Protein AF-A0A662GCV3-F1 (afdb_monomer_lite)

Secondary structure (DSSP, 8-state):
-EEES-GGGGGGHHHHHHHHHHHHHHHHHHHHHHHHHS----STTHHHHHHHHHHHHHHHHHHHHHHT-EEE---------TTHHHHHTTS--EEEEEEE-BGGGGGGGHHHHHHHHHHHHHTTS-TT-EEEEEEEESEEEEEEEE-GGG--------BS---HHHHHHH-

Sequence (171 aa):
MIKFERPEYILFLIPALVAYSVLLAYTRRNYFKLCRILIPVKKRGSWVRNLVVFSKLLLLLLLAASLCQPYMEKIEKRPIEIGDLEAMKKVPALIMLLIDVSKSMEYGNRIREAEAFMLNLFSQFGDEDQIAVVFFAGEAEIVYEGPPSNFTVDLKAGKRYSAIGDALSLA

pLDDT: mean 83.64, std 10.46, range [53.97, 93.75]

Foldseek 3Di:
DKDFPAPVLVVVLVVVVVVLVVVVVVVVVVVVVVPVVDPDDPPPCPVVVVVVSVVVNVVSVVVSVVVRPIDDDDDDDDDDDPVVLVVVLVPAEEAEAEDEQEPVCVPPVNQVVVVVVLLVVLVSHHQRYWYFYWYFAPAIDGPDIGRSVPDDDDRHHHHHHGDVVNVVVVD

Radius of gyration: 30.23 Å; chains: 1; bounding box: 66×40×80 Å

Structure (mmCIF, N/CA/C/O backbone):
data_AF-A0A662GCV3-F1
#
_entry.id   AF-A0A662GCV3-F1
#
loop_
_atom_site.group_PDB
_atom_site.id
_atom_site.type_symbol
_atom_site.label_atom_id
_atom_site.label_alt_id
_atom_site.label_comp_id
_atom_site.label_asym_id
_atom_site.label_entity_id
_atom_site.label_seq_id
_atom_site.pdbx_PDB_ins_code
_atom_site.Cartn_x
_atom_site.Cartn_y
_atom_site.Cartn_z
_atom_site.occupancy
_atom_site.B_iso_or_equiv
_atom_site.auth_seq_id
_atom_site.auth_comp_id
_atom_site.auth_asym_id
_atom_site.auth_atom_id
_atom_site.pdbx_PDB_model_num
ATOM 1 N N . MET A 1 1 ? 12.994 6.979 0.888 1.00 78.19 1 MET A N 1
ATOM 2 C CA . MET A 1 1 ? 13.574 5.788 0.220 1.00 78.19 1 MET A CA 1
ATOM 3 C C . MET A 1 1 ? 12.853 5.630 -1.112 1.00 78.19 1 MET A C 1
ATOM 5 O O . MET A 1 1 ? 11.654 5.878 -1.124 1.00 78.19 1 MET A O 1
ATOM 9 N N . ILE A 1 2 ? 13.540 5.324 -2.220 1.00 83.19 2 ILE A N 1
ATOM 10 C CA . ILE A 1 2 ? 12.847 5.069 -3.497 1.00 83.19 2 ILE A CA 1
ATOM 11 C C . ILE A 1 2 ? 12.218 3.681 -3.399 1.00 83.19 2 ILE A C 1
ATOM 13 O O . ILE A 1 2 ? 12.925 2.711 -3.122 1.00 83.19 2 ILE A O 1
ATOM 17 N N . LYS A 1 3 ? 10.903 3.610 -3.579 1.00 87.38 3 LYS A N 1
ATOM 18 C CA . LYS A 1 3 ? 10.139 2.364 -3.664 1.00 87.38 3 LYS A CA 1
ATOM 19 C C . LYS A 1 3 ? 9.618 2.201 -5.094 1.00 87.38 3 LYS A C 1
ATOM 21 O O . LYS A 1 3 ? 9.561 3.167 -5.853 1.00 87.38 3 LYS A O 1
ATOM 26 N N . PHE A 1 4 ? 9.277 0.972 -5.456 1.00 89.56 4 PHE A N 1
ATOM 27 C CA . PHE A 1 4 ? 8.703 0.628 -6.754 1.00 89.56 4 PHE A CA 1
ATOM 28 C C . PHE A 1 4 ? 7.311 0.062 -6.520 1.00 89.56 4 PHE A C 1
ATOM 30 O O . PHE A 1 4 ? 7.150 -0.804 -5.662 1.00 89.56 4 PHE A O 1
ATOM 37 N N . GLU A 1 5 ? 6.320 0.563 -7.249 1.00 88.69 5 GLU A N 1
ATOM 38 C CA . GLU A 1 5 ? 4.934 0.091 -7.138 1.00 88.69 5 GLU A CA 1
ATOM 39 C C . GLU A 1 5 ? 4.785 -1.314 -7.735 1.00 88.69 5 GLU A C 1
ATOM 41 O O . GLU A 1 5 ? 4.035 -2.133 -7.216 1.00 88.69 5 GLU A O 1
ATOM 46 N N . ARG A 1 6 ? 5.554 -1.604 -8.795 1.00 88.62 6 ARG A N 1
ATOM 47 C CA . ARG A 1 6 ? 5.496 -2.861 -9.558 1.00 88.62 6 ARG A CA 1
ATOM 48 C C . ARG A 1 6 ? 6.894 -3.433 -9.811 1.00 88.62 6 ARG A C 1
ATOM 50 O O . ARG A 1 6 ? 7.401 -3.363 -10.937 1.00 88.62 6 ARG A O 1
ATOM 57 N N . PRO A 1 7 ? 7.588 -3.934 -8.772 1.00 89.75 7 PRO A N 1
ATOM 58 C CA . PRO A 1 7 ? 8.957 -4.438 -8.900 1.00 89.75 7 PRO A CA 1
ATOM 59 C C . PRO A 1 7 ? 9.080 -5.638 -9.854 1.00 89.75 7 PRO A C 1
ATOM 61 O O . PRO A 1 7 ? 10.142 -5.850 -10.438 1.00 89.75 7 PRO A O 1
ATOM 64 N N . GLU A 1 8 ? 8.011 -6.405 -10.060 1.00 88.50 8 GLU A N 1
ATOM 65 C CA . GLU A 1 8 ? 7.963 -7.580 -10.933 1.00 88.50 8 GLU A CA 1
ATOM 66 C C . GLU A 1 8 ? 8.278 -7.264 -12.401 1.00 88.50 8 GLU A C 1
ATOM 68 O O . GLU A 1 8 ? 8.809 -8.113 -13.120 1.00 88.50 8 GLU A O 1
ATOM 73 N N . TYR A 1 9 ? 8.044 -6.030 -12.854 1.00 89.25 9 TYR A N 1
ATOM 74 C CA . TYR A 1 9 ? 8.339 -5.631 -14.231 1.00 89.25 9 TYR A CA 1
ATOM 75 C C . TYR A 1 9 ? 9.835 -5.558 -14.539 1.00 89.25 9 TYR A C 1
ATOM 77 O O . TYR A 1 9 ? 10.223 -5.579 -15.710 1.00 89.25 9 TYR A O 1
ATOM 85 N N . ILE A 1 10 ? 10.696 -5.604 -13.519 1.00 89.81 10 ILE A N 1
ATOM 86 C CA . ILE A 1 10 ? 12.138 -5.762 -13.713 1.00 89.81 10 ILE A CA 1
ATOM 87 C C . ILE A 1 10 ? 12.486 -7.095 -14.392 1.00 89.81 10 ILE A C 1
ATOM 89 O O . ILE A 1 10 ? 13.519 -7.202 -15.050 1.00 89.81 10 ILE A O 1
ATOM 93 N N . LEU A 1 11 ? 11.613 -8.107 -14.306 1.00 90.81 11 LEU A N 1
ATOM 94 C CA . LEU A 1 11 ? 11.814 -9.399 -14.963 1.00 90.81 11 LEU A CA 1
ATOM 95 C C . LEU A 1 11 ? 11.819 -9.278 -16.492 1.00 90.81 11 LEU A C 1
ATOM 97 O O . LEU A 1 11 ? 12.528 -10.036 -17.155 1.00 90.81 11 LEU A O 1
ATOM 101 N N . PHE A 1 12 ? 11.125 -8.284 -17.064 1.00 88.44 12 PHE A N 1
ATOM 102 C CA . PHE A 1 12 ? 11.161 -8.005 -18.505 1.00 88.44 12 PHE A CA 1
ATOM 103 C C . PHE A 1 12 ? 12.526 -7.502 -18.989 1.00 88.44 12 PHE A C 1
ATOM 105 O O . PHE A 1 12 ? 12.822 -7.568 -20.186 1.00 88.44 12 PHE A O 1
ATOM 112 N N . LEU A 1 13 ? 13.399 -7.070 -18.074 1.00 90.00 13 LEU A N 1
ATOM 113 C CA . LEU A 1 13 ? 14.772 -6.705 -18.403 1.00 90.00 13 LEU A CA 1
ATOM 114 C C . LEU A 1 13 ? 15.552 -7.902 -18.962 1.00 90.00 13 LEU A C 1
ATOM 116 O O . LEU A 1 13 ? 16.370 -7.735 -19.863 1.00 90.00 13 LEU A O 1
ATOM 120 N N . ILE A 1 14 ? 15.281 -9.112 -18.464 1.00 89.38 14 ILE A N 1
ATOM 121 C CA . ILE A 1 14 ? 15.985 -10.336 -18.862 1.00 89.38 14 ILE A CA 1
ATOM 122 C C . ILE A 1 14 ? 15.785 -10.630 -20.361 1.00 89.38 14 ILE A C 1
ATOM 124 O O . ILE A 1 14 ? 16.782 -10.638 -21.091 1.00 89.38 14 ILE A O 1
ATOM 128 N N . PRO A 1 15 ? 14.551 -10.817 -20.880 1.00 92.94 15 PRO A N 1
ATOM 129 C CA . PRO A 1 15 ? 14.350 -11.060 -22.307 1.00 92.94 15 PRO A CA 1
ATOM 130 C C . PRO A 1 15 ? 14.794 -9.872 -23.172 1.00 92.94 15 PRO A C 1
ATOM 132 O O . PRO A 1 15 ? 15.341 -10.085 -24.256 1.00 92.94 15 PRO A O 1
ATOM 135 N N . ALA A 1 16 ? 14.645 -8.631 -22.693 1.00 89.88 16 ALA A N 1
ATOM 136 C CA . ALA A 1 16 ? 15.099 -7.443 -23.416 1.00 89.88 16 ALA A CA 1
ATOM 137 C C . ALA A 1 16 ? 16.630 -7.409 -23.585 1.00 89.88 16 ALA A C 1
ATOM 139 O O . ALA A 1 16 ? 17.128 -7.149 -24.684 1.00 89.88 16 ALA A O 1
ATOM 140 N N . LEU A 1 17 ? 17.389 -7.723 -22.530 1.00 91.88 17 LEU A N 1
ATOM 141 C CA . LEU A 1 17 ? 18.851 -7.800 -22.578 1.00 91.88 17 LEU A CA 1
ATOM 142 C C . LEU A 1 17 ? 19.332 -8.962 -23.449 1.00 91.88 17 LEU A C 1
ATOM 144 O O . LEU A 1 17 ? 20.285 -8.793 -24.215 1.00 91.88 17 LEU A O 1
ATOM 148 N N . VAL A 1 18 ? 18.656 -10.114 -23.392 1.00 93.62 18 VAL A N 1
ATOM 149 C CA . VAL A 1 18 ? 18.950 -11.254 -24.272 1.00 93.62 18 VAL A CA 1
ATOM 150 C C . VAL A 1 18 ? 18.762 -10.850 -25.734 1.00 93.62 18 VAL A C 1
ATOM 152 O O . VAL A 1 18 ? 19.709 -10.956 -26.516 1.00 93.62 18 VAL A O 1
ATOM 155 N N . ALA A 1 19 ? 17.605 -10.297 -26.105 1.00 91.75 19 ALA A N 1
ATOM 156 C CA . ALA A 1 19 ? 17.343 -9.834 -27.468 1.00 91.75 19 ALA A CA 1
ATOM 157 C C . ALA A 1 19 ? 18.362 -8.775 -27.925 1.00 91.75 19 ALA A C 1
ATOM 159 O O . ALA A 1 19 ? 18.920 -8.867 -29.023 1.00 91.75 19 ALA A O 1
ATOM 160 N N . TYR A 1 20 ? 18.674 -7.808 -27.058 1.00 91.56 20 TYR A N 1
ATOM 161 C CA . TYR A 1 20 ? 19.665 -6.773 -27.338 1.00 91.56 20 TYR A CA 1
ATOM 162 C C . TYR A 1 20 ? 21.062 -7.357 -27.593 1.00 91.56 20 TYR A C 1
ATOM 164 O O . TYR A 1 20 ? 21.728 -6.980 -28.559 1.00 91.56 20 TYR A O 1
ATOM 172 N N . SER A 1 21 ? 21.498 -8.315 -26.770 1.00 91.50 21 SER A N 1
ATOM 173 C CA . SER A 1 21 ? 22.802 -8.973 -26.907 1.00 91.50 21 SER A CA 1
ATOM 174 C C . SER A 1 21 ? 22.923 -9.761 -28.218 1.00 91.50 21 SER A C 1
ATOM 176 O O . SER A 1 21 ? 23.949 -9.677 -28.900 1.00 91.50 21 SER A O 1
ATOM 178 N N . VAL A 1 22 ? 21.850 -10.447 -28.627 1.00 93.00 22 VAL A N 1
ATOM 179 C CA . VAL A 1 22 ? 21.772 -11.182 -29.894 1.00 93.00 22 VAL A CA 1
ATOM 180 C C . VAL A 1 22 ? 21.878 -10.217 -31.076 1.00 93.00 22 VAL A C 1
ATOM 182 O O . VAL A 1 22 ? 22.722 -10.407 -31.956 1.00 93.00 22 VAL A O 1
ATOM 185 N N . LEU A 1 23 ? 21.096 -9.133 -31.076 1.00 90.69 23 LEU A N 1
ATOM 186 C CA . LEU A 1 23 ? 21.156 -8.096 -32.113 1.00 90.69 23 LEU A CA 1
ATOM 187 C C . LEU A 1 23 ? 22.537 -7.436 -32.186 1.00 90.69 23 LEU A C 1
ATOM 189 O O . LEU A 1 23 ? 23.058 -7.193 -33.280 1.00 90.69 23 LEU A O 1
ATOM 19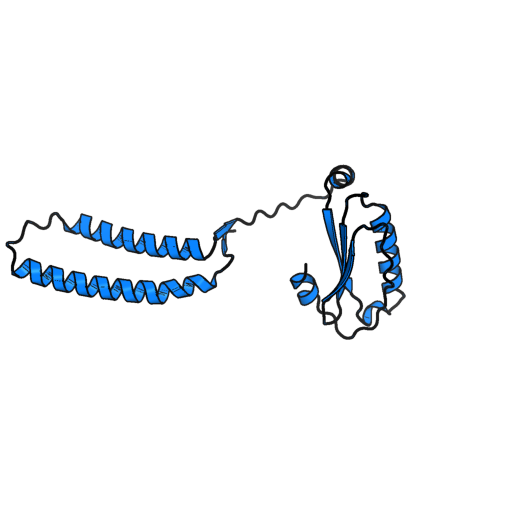3 N N . LEU A 1 24 ? 23.170 -7.185 -31.038 1.00 90.31 24 LEU A N 1
ATOM 194 C CA . LEU A 1 24 ? 24.525 -6.648 -30.970 1.00 90.31 24 LEU A CA 1
ATOM 195 C C . LEU A 1 24 ? 25.542 -7.621 -31.585 1.00 90.31 24 LEU A C 1
ATOM 197 O O . LEU A 1 24 ? 26.418 -7.194 -32.342 1.00 90.31 24 LEU A O 1
ATOM 201 N N . ALA A 1 25 ? 25.422 -8.922 -31.307 1.00 89.50 25 ALA A N 1
ATOM 202 C CA . ALA A 1 25 ? 26.285 -9.951 -31.881 1.00 89.50 25 ALA A CA 1
ATOM 203 C C . ALA A 1 25 ? 26.137 -10.033 -33.410 1.00 89.50 25 ALA A C 1
ATOM 205 O O . ALA A 1 25 ? 27.146 -10.037 -34.123 1.00 89.50 25 ALA A O 1
ATOM 206 N N . TYR A 1 26 ? 24.905 -10.018 -33.929 1.00 89.06 26 TYR A N 1
ATOM 207 C CA . TYR A 1 26 ? 24.643 -9.970 -35.372 1.00 89.06 26 TYR A CA 1
ATOM 208 C C . TYR A 1 26 ? 25.200 -8.701 -36.016 1.00 89.06 26 TYR A C 1
ATOM 210 O O . TYR A 1 26 ? 25.904 -8.774 -37.024 1.00 89.06 26 TYR A O 1
ATOM 218 N N . THR A 1 27 ? 24.965 -7.543 -35.397 1.00 85.69 27 THR A N 1
ATOM 219 C CA . THR A 1 27 ? 25.462 -6.252 -35.888 1.00 85.69 27 THR A CA 1
ATOM 220 C C . THR A 1 27 ? 26.988 -6.234 -35.937 1.00 85.69 27 THR A C 1
ATOM 222 O O . THR A 1 27 ? 27.566 -5.806 -36.933 1.00 85.69 27 THR A O 1
ATOM 225 N N . ARG A 1 28 ? 27.668 -6.761 -34.906 1.00 83.88 28 ARG A N 1
ATOM 226 C CA . ARG A 1 28 ? 29.134 -6.893 -34.893 1.00 83.88 28 ARG A CA 1
ATOM 227 C C . ARG A 1 28 ? 29.631 -7.805 -36.012 1.00 83.88 28 ARG A C 1
ATOM 229 O O . ARG A 1 28 ? 30.563 -7.430 -36.718 1.00 83.88 28 ARG A O 1
ATOM 236 N N . ARG A 1 29 ? 29.013 -8.975 -36.204 1.00 84.75 29 ARG A N 1
ATOM 237 C CA . ARG A 1 29 ? 29.374 -9.911 -37.286 1.00 84.75 29 ARG A CA 1
ATOM 238 C C . ARG A 1 29 ? 29.223 -9.261 -38.662 1.00 84.75 29 ARG A C 1
ATOM 240 O O . ARG A 1 29 ? 30.141 -9.346 -39.475 1.00 84.75 29 ARG A O 1
ATOM 247 N N . ASN A 1 30 ? 28.106 -8.579 -38.900 1.00 84.06 30 ASN A N 1
ATOM 248 C CA . ASN A 1 30 ? 27.841 -7.887 -40.161 1.00 84.06 30 ASN A CA 1
ATOM 249 C C . ASN A 1 30 ? 28.807 -6.722 -40.383 1.00 84.06 30 ASN A C 1
ATOM 251 O O . ASN A 1 30 ? 29.341 -6.576 -41.477 1.00 84.06 30 ASN A O 1
ATOM 255 N N . TYR A 1 31 ? 29.112 -5.959 -39.333 1.00 81.50 31 TYR A N 1
ATOM 256 C CA . TYR A 1 31 ? 30.118 -4.903 -39.376 1.00 81.50 31 TYR A CA 1
ATOM 257 C C . TYR A 1 31 ? 31.492 -5.445 -39.795 1.00 81.50 31 TYR A C 1
ATOM 259 O O . TYR A 1 31 ? 32.112 -4.903 -40.704 1.00 81.50 31 TYR A O 1
ATOM 267 N N . PHE A 1 32 ? 31.954 -6.553 -39.203 1.00 77.75 32 PHE A N 1
ATOM 268 C CA . PHE A 1 32 ? 33.228 -7.165 -39.595 1.00 77.75 32 PHE A CA 1
ATOM 269 C C . PHE A 1 32 ? 33.229 -7.678 -41.039 1.00 77.75 32 PHE A C 1
ATOM 271 O O . PHE A 1 32 ? 34.238 -7.526 -41.723 1.00 77.75 32 PHE A O 1
ATOM 278 N N . LYS A 1 33 ? 32.118 -8.255 -41.518 1.00 83.06 33 LYS A N 1
ATOM 279 C CA . LYS A 1 33 ? 31.974 -8.661 -42.927 1.00 83.06 33 LYS A CA 1
ATOM 280 C C . LYS A 1 33 ? 32.059 -7.455 -43.866 1.00 83.06 33 LYS A C 1
ATOM 282 O O . LYS A 1 33 ? 32.812 -7.496 -44.831 1.00 83.06 33 LYS A O 1
ATOM 287 N N . LEU A 1 34 ? 31.353 -6.371 -43.547 1.00 80.38 34 LEU A N 1
ATOM 288 C CA . LEU A 1 34 ? 31.362 -5.129 -44.325 1.00 80.38 34 LEU A CA 1
ATOM 289 C C . LEU A 1 34 ? 32.748 -4.477 -44.354 1.00 80.38 34 LEU A C 1
ATOM 291 O O . LEU A 1 34 ? 33.199 -4.064 -45.416 1.00 80.38 34 LEU A O 1
ATOM 295 N N . CYS A 1 35 ? 33.469 -4.461 -43.229 1.00 75.44 35 CYS A N 1
ATOM 296 C CA . CYS A 1 35 ? 34.842 -3.948 -43.167 1.00 75.44 35 CYS A CA 1
ATOM 297 C C . CYS A 1 35 ? 35.856 -4.755 -43.992 1.00 75.44 35 CYS A C 1
ATOM 299 O O . CYS A 1 35 ? 36.938 -4.242 -44.253 1.00 75.44 35 CYS A O 1
ATOM 301 N N . ARG A 1 36 ? 35.554 -6.008 -44.368 1.00 75.44 36 ARG A N 1
ATOM 302 C CA . ARG A 1 36 ? 36.408 -6.793 -45.278 1.00 75.44 36 ARG A CA 1
ATOM 303 C C . ARG A 1 36 ? 36.189 -6.437 -46.749 1.00 75.44 36 ARG A C 1
ATOM 305 O O . ARG A 1 36 ? 37.092 -6.652 -47.544 1.00 75.44 36 ARG A O 1
ATOM 312 N N . ILE A 1 37 ? 35.001 -5.942 -47.100 1.00 81.25 37 ILE A N 1
ATOM 313 C CA . ILE A 1 37 ? 34.599 -5.638 -48.484 1.00 81.25 37 ILE A CA 1
ATOM 314 C C . ILE A 1 37 ? 34.848 -4.161 -48.808 1.00 81.25 37 ILE A C 1
ATOM 316 O O . ILE A 1 37 ? 35.272 -3.819 -49.907 1.00 81.25 37 ILE A O 1
ATOM 320 N N . LEU A 1 38 ? 34.587 -3.275 -47.847 1.00 75.94 38 LEU A N 1
ATOM 321 C CA . LEU A 1 38 ? 34.738 -1.833 -48.004 1.00 75.94 38 LEU A CA 1
ATOM 322 C C . LEU A 1 38 ? 36.150 -1.400 -47.594 1.00 75.94 38 LEU A C 1
ATOM 324 O O . LEU A 1 38 ? 36.634 -1.782 -46.528 1.00 75.94 38 LEU A O 1
ATOM 328 N N . ILE A 1 39 ? 36.794 -0.569 -48.421 1.00 63.81 39 ILE A N 1
ATOM 329 C CA . ILE A 1 39 ? 38.107 0.030 -48.134 1.00 63.81 39 ILE A CA 1
ATOM 330 C C . ILE A 1 39 ? 38.035 0.727 -46.764 1.00 63.81 39 ILE A C 1
ATOM 332 O O . ILE A 1 39 ? 37.134 1.543 -46.541 1.00 63.81 39 ILE A O 1
ATOM 336 N N . PRO A 1 40 ? 38.939 0.413 -45.818 1.00 61.09 40 PRO A N 1
ATOM 337 C CA . PRO A 1 40 ? 38.793 0.844 -44.439 1.00 61.09 40 PRO A CA 1
ATOM 338 C C . PRO A 1 40 ? 38.960 2.361 -44.321 1.00 61.09 40 PRO A C 1
ATOM 340 O O . PRO A 1 40 ? 40.071 2.891 -44.304 1.00 61.09 40 PRO A O 1
ATOM 343 N N . VAL A 1 41 ? 37.845 3.071 -44.153 1.00 59.22 41 VAL A N 1
ATOM 344 C CA . VAL A 1 41 ? 37.858 4.441 -43.636 1.00 59.22 41 VAL A CA 1
ATOM 345 C C . VAL A 1 41 ? 38.432 4.368 -42.216 1.00 59.22 41 VAL A C 1
ATOM 347 O O . VAL A 1 41 ? 37.916 3.633 -41.371 1.00 59.22 41 VAL A O 1
ATOM 350 N N . LYS A 1 42 ? 39.557 5.060 -41.974 1.00 55.66 42 LYS A N 1
ATOM 351 C CA . LYS A 1 42 ? 40.316 5.073 -40.703 1.00 55.66 42 LYS A CA 1
ATOM 352 C C . LYS A 1 42 ? 39.397 5.000 -39.469 1.00 55.66 42 LYS A C 1
ATOM 354 O O . LYS A 1 42 ? 38.400 5.712 -39.402 1.00 55.66 42 LYS A O 1
ATOM 359 N N . LYS A 1 43 ? 39.813 4.213 -38.460 1.00 59.03 43 LYS A N 1
ATOM 360 C CA . LYS A 1 43 ? 39.186 3.843 -37.156 1.00 59.03 43 LYS A CA 1
ATOM 361 C C . LYS A 1 43 ? 38.498 4.944 -36.297 1.00 59.03 43 LYS A C 1
ATOM 363 O O . LYS A 1 43 ? 38.097 4.654 -35.170 1.00 59.03 43 LYS A O 1
ATOM 368 N N . ARG A 1 44 ? 38.316 6.180 -36.778 1.00 56.53 44 ARG A N 1
ATOM 369 C CA . ARG A 1 44 ? 37.751 7.340 -36.054 1.00 56.53 44 ARG A CA 1
ATOM 370 C C . ARG A 1 44 ? 36.327 7.131 -35.504 1.00 56.53 44 ARG A C 1
ATOM 372 O O . ARG A 1 44 ? 35.950 7.822 -34.569 1.00 56.53 44 ARG A O 1
ATOM 379 N N . GLY A 1 45 ? 35.554 6.166 -36.010 1.00 64.25 45 GLY A N 1
ATOM 380 C CA . GLY A 1 45 ? 34.157 5.930 -35.601 1.00 64.25 45 GLY A CA 1
ATOM 381 C C . GLY A 1 45 ? 33.926 4.999 -34.398 1.00 64.25 45 GLY A C 1
ATOM 382 O O . GLY A 1 45 ? 32.777 4.778 -34.018 1.00 64.25 45 GLY A O 1
ATOM 383 N N . SER A 1 46 ? 34.974 4.424 -33.789 1.00 72.88 46 SER A N 1
ATOM 384 C CA . SER A 1 46 ? 34.808 3.416 -32.720 1.00 72.88 46 SER A CA 1
ATOM 385 C C . SER A 1 46 ? 34.131 3.971 -31.461 1.00 72.88 46 SER A C 1
ATOM 387 O O . SER A 1 46 ? 33.285 3.301 -30.870 1.00 72.88 46 SER A O 1
ATOM 389 N N . TRP A 1 47 ? 34.473 5.200 -31.061 1.00 79.31 47 TRP A N 1
ATOM 390 C CA . TRP A 1 47 ? 33.904 5.824 -29.864 1.00 79.31 47 TRP A CA 1
ATOM 391 C C . TRP A 1 47 ? 32.429 6.190 -30.049 1.00 79.31 47 TRP A C 1
ATOM 393 O O . TRP A 1 47 ? 31.614 5.842 -29.203 1.00 79.31 47 TRP A O 1
ATOM 403 N N . VAL A 1 48 ? 32.066 6.770 -31.199 1.00 81.62 48 VAL A N 1
ATOM 404 C CA . VAL A 1 48 ? 30.668 7.090 -31.541 1.00 81.62 48 VAL A CA 1
ATOM 405 C C . VAL A 1 48 ? 29.808 5.826 -31.540 1.00 81.62 48 VAL A C 1
ATOM 407 O O . VAL A 1 48 ? 28.725 5.806 -30.964 1.00 81.62 48 VAL A O 1
ATOM 410 N N . ARG A 1 49 ? 30.313 4.726 -32.111 1.00 81.31 49 ARG A N 1
ATOM 411 C CA . ARG A 1 49 ? 29.613 3.437 -32.078 1.00 81.31 49 ARG A CA 1
ATOM 412 C C . ARG A 1 49 ? 29.408 2.937 -30.648 1.00 81.31 49 ARG A C 1
ATOM 414 O O . ARG A 1 49 ? 28.321 2.469 -30.326 1.00 81.31 49 ARG A O 1
ATOM 421 N N . ASN A 1 50 ? 30.435 3.017 -29.803 1.00 82.94 50 ASN A N 1
ATOM 422 C CA . ASN A 1 50 ? 30.320 2.601 -28.408 1.00 82.94 50 ASN A CA 1
ATOM 423 C C . ASN A 1 50 ? 29.303 3.475 -27.661 1.00 82.94 50 ASN A C 1
ATOM 425 O O . ASN A 1 50 ? 28.453 2.927 -26.971 1.00 82.94 50 ASN A O 1
ATOM 429 N N . LEU A 1 51 ? 29.319 4.795 -27.870 1.00 88.31 51 LEU A N 1
ATOM 430 C CA . LEU A 1 51 ? 28.345 5.725 -27.296 1.00 88.31 51 LEU A CA 1
ATOM 431 C C . LEU A 1 51 ? 26.906 5.348 -27.676 1.00 88.31 51 LEU A C 1
ATOM 433 O O . LEU A 1 51 ? 26.051 5.266 -26.803 1.00 88.31 51 LEU A O 1
ATOM 437 N N . VAL A 1 52 ? 26.650 5.043 -28.954 1.00 87.50 52 VAL A N 1
ATOM 438 C CA . VAL A 1 52 ? 25.323 4.616 -29.438 1.00 87.50 52 VAL A CA 1
ATOM 439 C C . VAL A 1 52 ? 24.886 3.282 -28.820 1.00 87.50 52 VAL A C 1
ATOM 441 O O . VAL A 1 52 ? 23.709 3.081 -28.530 1.00 87.50 52 VAL A O 1
ATOM 444 N N . VAL A 1 53 ? 25.813 2.346 -28.615 1.00 88.31 53 VAL A N 1
ATOM 445 C CA . VAL A 1 53 ? 25.514 1.064 -27.954 1.00 88.31 53 VAL A CA 1
ATOM 446 C C . VAL A 1 53 ? 25.197 1.278 -26.471 1.00 88.31 53 VAL A C 1
ATOM 448 O O . VAL A 1 53 ? 24.249 0.686 -25.956 1.00 88.31 53 VAL A O 1
ATOM 451 N N . PHE A 1 54 ? 25.958 2.128 -25.782 1.00 89.44 54 PHE A N 1
ATOM 452 C CA . PHE A 1 54 ? 25.713 2.441 -24.376 1.00 89.44 54 PHE A CA 1
ATOM 453 C C . PHE A 1 54 ? 24.414 3.223 -24.176 1.00 89.44 54 PHE A C 1
ATOM 455 O O . PHE A 1 54 ? 23.667 2.902 -23.258 1.00 89.44 54 PHE A O 1
ATOM 462 N N . SER A 1 55 ? 24.094 4.183 -25.047 1.00 91.44 55 SER A N 1
ATOM 463 C CA . SER A 1 55 ? 22.858 4.965 -24.934 1.00 91.44 55 SER A CA 1
ATOM 464 C C . SER A 1 55 ? 21.607 4.108 -25.121 1.00 91.44 55 SER A C 1
ATOM 466 O O . SER A 1 55 ? 20.635 4.284 -24.394 1.00 91.44 55 SER A O 1
ATOM 468 N N . LYS A 1 56 ? 21.637 3.124 -26.029 1.00 90.00 56 LYS A N 1
ATOM 469 C CA . LYS A 1 56 ? 20.540 2.157 -26.198 1.00 90.00 56 LYS A CA 1
ATOM 470 C C . LYS A 1 56 ? 20.354 1.263 -24.974 1.00 90.00 56 LYS A C 1
ATOM 472 O O . LYS A 1 56 ? 19.221 0.996 -24.586 1.00 90.00 56 LYS A O 1
ATOM 477 N N . LEU A 1 57 ? 21.451 0.815 -24.362 1.00 90.81 57 LEU A N 1
ATOM 478 C CA . LEU A 1 57 ? 21.389 0.016 -23.138 1.00 90.81 57 LEU A CA 1
ATOM 479 C C . LEU A 1 57 ? 20.851 0.849 -21.969 1.00 90.81 57 LEU A C 1
ATOM 481 O O . LEU A 1 57 ? 19.975 0.389 -21.248 1.00 90.81 57 LEU A O 1
ATOM 485 N N . LEU A 1 58 ? 21.310 2.095 -21.835 1.00 92.94 58 LEU A N 1
ATOM 486 C CA . LEU A 1 58 ? 20.797 3.036 -20.843 1.00 92.94 58 LEU A CA 1
ATOM 487 C C . LEU A 1 58 ? 19.297 3.300 -21.034 1.00 92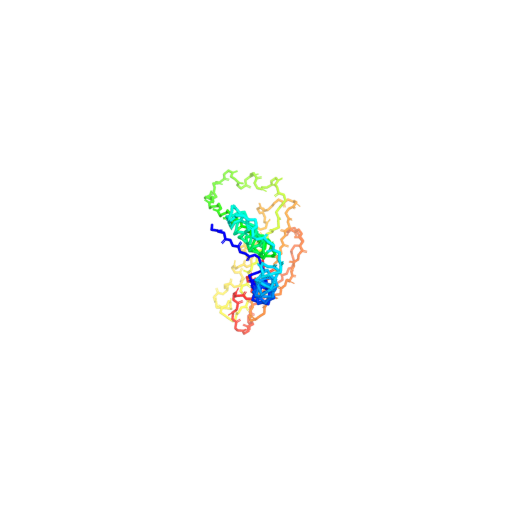.94 58 LEU A C 1
ATOM 489 O O . LEU A 1 58 ? 18.551 3.278 -20.064 1.00 92.94 58 LEU A O 1
ATOM 493 N N . LEU A 1 59 ? 18.841 3.486 -22.276 1.00 92.31 59 LEU A N 1
ATOM 494 C CA . LEU A 1 59 ? 17.423 3.678 -22.583 1.00 92.31 59 LEU A CA 1
ATOM 495 C C . LEU A 1 59 ? 16.574 2.467 -22.168 1.00 92.31 59 LEU A C 1
ATOM 497 O O . LEU A 1 59 ? 15.505 2.648 -21.597 1.00 92.31 59 LEU A O 1
ATOM 501 N N . LEU A 1 60 ? 17.052 1.242 -22.415 1.00 92.00 60 LEU A N 1
ATOM 502 C CA . LEU A 1 60 ? 16.371 0.020 -21.971 1.00 92.00 60 LEU A CA 1
ATOM 503 C C . LEU A 1 60 ? 16.255 -0.049 -20.444 1.00 92.00 60 LEU A C 1
ATOM 505 O O . LEU A 1 60 ? 15.188 -0.382 -19.933 1.00 92.00 60 LEU A O 1
ATOM 509 N N . LEU A 1 61 ? 17.326 0.302 -19.721 1.00 90.75 61 LEU A N 1
ATOM 510 C CA . LEU A 1 61 ? 17.301 0.373 -18.257 1.00 90.75 61 LEU A CA 1
ATOM 511 C C . LEU A 1 61 ? 16.291 1.420 -17.766 1.00 90.75 61 LEU A C 1
ATOM 513 O O . LEU A 1 61 ? 15.526 1.140 -16.848 1.00 90.75 61 LEU A O 1
ATOM 517 N N . LEU A 1 62 ? 16.260 2.603 -18.387 1.00 91.06 62 LEU A N 1
ATOM 518 C CA . LEU A 1 62 ? 15.336 3.682 -18.025 1.00 91.06 62 LEU A CA 1
ATOM 519 C C . LEU A 1 62 ? 13.876 3.320 -18.311 1.00 91.06 62 LEU A C 1
ATOM 521 O O . LEU A 1 62 ? 13.011 3.614 -17.493 1.00 91.06 62 LEU A O 1
ATOM 525 N N . LEU A 1 63 ? 13.596 2.651 -19.432 1.00 90.94 63 LEU A N 1
ATOM 526 C CA . LEU A 1 63 ? 12.252 2.166 -19.753 1.00 90.94 63 LEU A CA 1
ATOM 527 C C . LEU A 1 63 ? 11.784 1.117 -18.743 1.00 90.94 63 LEU A C 1
ATOM 529 O O . LEU A 1 63 ? 10.669 1.217 -18.241 1.00 90.94 63 LEU A O 1
ATOM 533 N N . ALA A 1 64 ? 12.640 0.155 -18.395 1.00 90.25 64 ALA A N 1
ATOM 534 C CA . ALA A 1 64 ? 12.315 -0.835 -17.373 1.00 90.25 64 ALA A CA 1
ATOM 535 C C . ALA A 1 64 ? 12.098 -0.183 -16.000 1.00 90.25 64 ALA A C 1
ATOM 537 O O . ALA A 1 64 ? 11.115 -0.481 -15.332 1.00 90.25 64 ALA A O 1
ATOM 538 N N . ALA A 1 65 ? 12.957 0.764 -15.611 1.00 88.69 65 ALA A N 1
ATOM 539 C CA . ALA A 1 65 ? 12.785 1.520 -14.375 1.00 88.69 65 ALA A CA 1
ATOM 540 C C . ALA A 1 65 ? 11.476 2.324 -14.371 1.00 88.69 65 ALA A C 1
ATOM 542 O O . ALA A 1 65 ? 10.798 2.356 -13.351 1.00 88.69 65 ALA A O 1
ATOM 543 N N . SER A 1 66 ? 11.092 2.926 -15.501 1.00 90.06 66 SER A N 1
ATOM 544 C CA . SER A 1 66 ? 9.826 3.655 -15.643 1.00 90.06 66 SER A CA 1
ATOM 545 C C . SER A 1 66 ? 8.609 2.744 -15.503 1.00 90.06 66 SER A C 1
ATOM 547 O O . SER A 1 66 ? 7.611 3.167 -14.926 1.00 90.06 66 SER A O 1
ATOM 549 N N . LEU A 1 67 ? 8.677 1.511 -16.017 1.00 91.19 67 LEU A N 1
ATOM 550 C CA . LEU A 1 67 ? 7.603 0.530 -15.853 1.00 91.19 67 LEU A CA 1
ATOM 551 C C . LEU A 1 67 ? 7.412 0.158 -14.382 1.00 91.19 67 LEU A C 1
ATOM 553 O O . LEU A 1 67 ? 6.278 -0.003 -13.947 1.00 91.19 67 LEU A O 1
ATOM 557 N N . CYS A 1 68 ? 8.492 0.097 -13.602 1.00 90.50 68 CYS A N 1
ATOM 558 C CA . CYS A 1 68 ? 8.423 -0.194 -12.171 1.00 90.50 68 CYS A CA 1
ATOM 559 C C . CYS A 1 68 ? 7.787 0.931 -11.326 1.00 90.50 68 CYS A C 1
ATOM 561 O O . CYS A 1 68 ? 7.683 0.758 -10.112 1.00 90.50 68 CYS A O 1
ATOM 563 N N . GLN A 1 69 ? 7.395 2.064 -11.933 1.00 89.94 69 GLN A N 1
ATOM 564 C CA . GLN A 1 69 ? 6.745 3.211 -11.279 1.00 89.94 69 GLN A CA 1
ATOM 565 C C . GLN A 1 69 ? 7.476 3.632 -9.988 1.00 89.94 69 GLN A C 1
ATOM 567 O O . GLN A 1 69 ? 6.998 3.385 -8.878 1.00 89.94 69 GLN A O 1
ATOM 572 N N . PRO A 1 70 ? 8.684 4.217 -10.105 1.00 88.88 70 PRO A N 1
ATOM 573 C CA . PRO A 1 70 ? 9.455 4.616 -8.942 1.00 88.88 70 PRO A CA 1
ATOM 574 C C . PRO A 1 70 ? 8.760 5.785 -8.247 1.00 88.88 70 PRO A C 1
ATOM 576 O O . PRO A 1 70 ? 8.483 6.809 -8.871 1.00 88.88 70 PRO A O 1
ATOM 579 N N . TYR A 1 71 ? 8.539 5.662 -6.943 1.00 85.62 71 TYR A N 1
ATOM 580 C CA . TYR A 1 71 ? 7.984 6.730 -6.122 1.00 85.62 71 TYR A CA 1
ATOM 581 C C . TYR A 1 71 ? 8.865 7.003 -4.905 1.00 85.62 71 TYR A C 1
ATOM 583 O O . TYR A 1 71 ? 9.571 6.133 -4.382 1.00 85.62 71 TYR A O 1
ATOM 591 N N . MET A 1 72 ? 8.844 8.257 -4.459 1.00 87.62 72 MET A N 1
ATOM 592 C CA . MET A 1 72 ? 9.480 8.665 -3.216 1.00 87.62 72 MET A CA 1
ATOM 593 C C . MET A 1 72 ? 8.425 8.745 -2.126 1.00 87.62 72 MET A C 1
ATOM 595 O O . MET A 1 72 ? 7.578 9.631 -2.122 1.00 87.62 72 MET A O 1
ATOM 599 N N . GLU A 1 73 ? 8.508 7.822 -1.179 1.00 81.88 73 GLU A N 1
ATOM 600 C CA . GLU A 1 73 ? 7.685 7.874 0.019 1.00 81.88 73 GLU A CA 1
ATOM 601 C C . GLU A 1 73 ? 8.198 8.990 0.941 1.00 81.88 73 GLU A C 1
ATOM 603 O O . GLU A 1 73 ? 9.351 8.960 1.395 1.00 81.88 73 GLU A O 1
ATOM 608 N N . LYS A 1 74 ? 7.345 9.986 1.202 1.00 83.75 74 LYS A N 1
ATOM 609 C CA . LYS A 1 74 ? 7.564 11.014 2.223 1.00 83.75 74 LYS A CA 1
ATOM 610 C C . LYS A 1 74 ? 6.733 10.646 3.447 1.00 83.75 74 LYS A C 1
ATOM 612 O O . LYS A 1 74 ? 5.526 10.849 3.458 1.00 83.75 74 LYS A O 1
ATOM 617 N N . ILE A 1 75 ? 7.388 10.113 4.474 1.00 79.75 75 ILE A N 1
ATOM 618 C CA . ILE A 1 75 ? 6.748 9.845 5.764 1.00 79.75 75 ILE A CA 1
ATOM 619 C C . ILE A 1 75 ? 6.940 11.081 6.637 1.00 79.75 75 ILE A C 1
ATOM 621 O O . ILE A 1 75 ? 8.055 11.374 7.068 1.00 79.75 75 ILE A O 1
ATOM 625 N N . GLU A 1 76 ? 5.858 11.811 6.885 1.00 82.12 76 GLU A N 1
ATOM 626 C CA . GLU A 1 76 ? 5.854 12.952 7.794 1.00 82.12 76 GLU A CA 1
ATOM 627 C C . GLU A 1 76 ? 5.199 12.530 9.109 1.00 82.12 76 GLU A C 1
ATOM 629 O O . GLU A 1 76 ? 3.991 12.330 9.185 1.00 82.12 76 GLU A O 1
ATOM 634 N N . LYS A 1 77 ? 6.015 12.342 10.149 1.00 77.38 77 LYS A N 1
ATOM 635 C CA . LYS A 1 77 ? 5.518 12.090 11.503 1.00 77.38 77 LYS A CA 1
ATOM 636 C C . LYS A 1 77 ? 5.323 13.439 12.179 1.00 77.38 77 LYS A C 1
ATOM 638 O O . LYS A 1 77 ? 6.303 14.030 12.628 1.00 77.38 77 LYS A O 1
ATOM 643 N N . ARG A 1 78 ? 4.086 13.933 12.222 1.00 70.38 78 ARG A N 1
ATOM 644 C CA . ARG A 1 78 ? 3.747 15.099 13.041 1.00 70.38 78 ARG A CA 1
ATOM 645 C C . ARG A 1 78 ? 3.207 14.6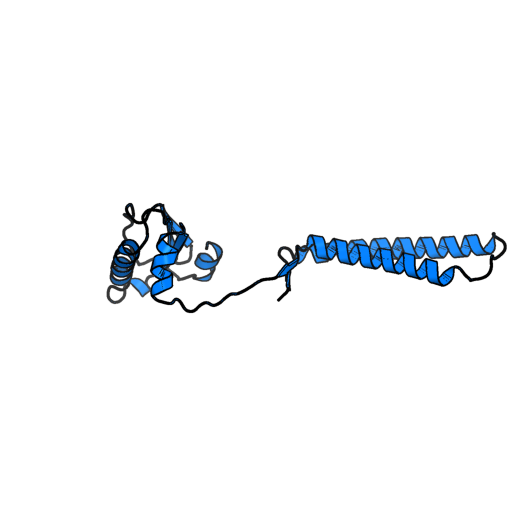40 14.392 1.00 70.38 78 ARG A C 1
ATOM 647 O O . ARG A 1 78 ? 2.323 13.783 14.411 1.00 70.38 78 ARG A O 1
ATOM 654 N N . PRO A 1 79 ? 3.739 15.156 15.511 1.00 62.62 79 PRO A N 1
ATOM 655 C CA . PRO A 1 79 ? 3.052 15.030 16.785 1.00 62.62 79 PRO A CA 1
ATOM 656 C C . PRO A 1 79 ? 1.721 15.780 16.671 1.00 62.62 79 PRO A C 1
ATOM 658 O O . PRO A 1 79 ? 1.691 16.902 16.176 1.00 62.62 79 PRO A O 1
ATOM 661 N N . ILE A 1 80 ? 0.625 15.144 17.078 1.00 55.62 80 ILE A N 1
ATOM 662 C CA . ILE A 1 80 ? -0.693 15.783 17.085 1.00 55.62 80 ILE A CA 1
ATOM 663 C C . ILE A 1 80 ? -0.683 16.814 18.217 1.00 55.62 80 ILE A C 1
ATOM 665 O O . ILE A 1 80 ? -0.693 16.443 19.392 1.00 55.62 80 ILE A O 1
ATOM 669 N N . GLU A 1 81 ? -0.617 18.100 17.875 1.00 58.88 81 GLU A N 1
ATOM 670 C CA . GLU A 1 81 ? -0.849 19.183 18.829 1.00 58.88 81 GLU A CA 1
ATOM 671 C C . GLU A 1 81 ? -2.359 19.401 18.999 1.00 58.88 81 GLU A C 1
ATOM 673 O O . GLU A 1 81 ? -3.142 19.226 18.068 1.00 58.88 81 GLU A O 1
ATOM 678 N N . ILE A 1 82 ? -2.795 19.799 20.197 1.00 56.72 82 ILE A N 1
ATOM 679 C CA . ILE A 1 82 ? -4.224 19.938 20.540 1.00 56.72 82 ILE A CA 1
ATOM 680 C C . ILE A 1 82 ? -4.949 20.936 19.607 1.00 56.72 82 ILE A C 1
ATOM 682 O O . ILE A 1 82 ? -6.141 20.786 19.360 1.00 56.72 82 ILE A O 1
ATOM 686 N N . GLY A 1 83 ? -4.232 21.912 19.034 1.00 57.50 83 GLY A N 1
ATOM 687 C CA . GLY A 1 83 ? -4.774 22.862 18.053 1.00 57.50 83 GLY A CA 1
ATOM 688 C C . GLY A 1 83 ? -4.986 22.290 16.643 1.00 57.50 83 GLY A C 1
ATOM 689 O O . GLY A 1 83 ? -5.859 22.770 15.922 1.00 57.50 83 GLY A O 1
ATOM 690 N N . ASP A 1 84 ? -4.258 21.237 16.254 1.00 54.12 84 ASP A N 1
ATOM 691 C CA . ASP A 1 84 ? -4.421 20.593 14.942 1.00 54.12 84 ASP A CA 1
ATOM 692 C C . ASP A 1 84 ? -5.724 19.783 14.863 1.00 54.12 84 ASP A C 1
ATOM 694 O O . ASP A 1 84 ? -6.292 19.646 13.782 1.00 54.12 84 ASP A O 1
ATOM 698 N N . LEU A 1 85 ? -6.268 19.322 15.997 1.00 53.97 85 LEU A N 1
ATOM 699 C CA . LEU A 1 85 ? -7.581 18.663 16.056 1.00 53.97 85 LEU A CA 1
ATOM 700 C C . LEU A 1 85 ? -8.716 19.590 15.586 1.00 53.97 85 LEU A C 1
ATOM 702 O O . LEU A 1 85 ? -9.630 19.137 14.903 1.00 53.97 85 LEU A O 1
ATOM 706 N N . GLU A 1 86 ? -8.657 20.893 15.888 1.00 56.25 86 GLU A N 1
ATOM 707 C CA . GLU A 1 86 ? -9.644 21.860 15.380 1.00 56.25 86 GLU A CA 1
ATOM 708 C C . GLU A 1 86 ? -9.444 22.198 13.897 1.00 56.25 86 GLU A C 1
ATOM 710 O O . GLU A 1 86 ? -10.413 22.492 13.196 1.00 56.25 86 GLU A O 1
ATOM 715 N N . ALA A 1 87 ? -8.205 22.147 13.399 1.00 54.50 87 ALA A N 1
ATOM 716 C CA . ALA A 1 87 ? -7.911 22.339 11.981 1.00 54.50 87 ALA A CA 1
ATOM 717 C C . ALA A 1 87 ? -8.329 21.120 11.140 1.00 54.50 87 ALA A C 1
ATOM 719 O O . ALA A 1 87 ? -8.840 21.292 10.033 1.00 54.50 87 ALA A O 1
ATOM 720 N N . MET A 1 88 ? -8.182 19.905 11.680 1.00 54.91 88 MET A N 1
ATOM 721 C CA . MET A 1 88 ? -8.644 18.670 11.042 1.00 54.91 88 MET A CA 1
ATOM 722 C C . MET A 1 88 ? -10.172 18.583 10.969 1.00 54.91 88 MET A C 1
ATOM 724 O O . MET A 1 88 ? -10.671 18.084 9.973 1.00 54.91 88 MET A O 1
ATOM 728 N N . LYS A 1 89 ? -10.926 19.188 11.903 1.00 58.62 89 LYS A N 1
ATOM 729 C CA . LYS A 1 89 ? -12.400 19.306 11.793 1.00 58.62 89 LYS A CA 1
ATOM 730 C C . LYS A 1 89 ? -12.895 20.030 10.532 1.00 58.62 89 LYS A C 1
ATOM 732 O O . LYS A 1 89 ? -14.077 19.950 10.221 1.00 58.62 89 LYS A O 1
ATOM 737 N N . LYS A 1 90 ? -12.038 20.799 9.847 1.00 60.16 90 LYS A N 1
ATOM 738 C CA . LYS A 1 90 ? -12.396 21.551 8.627 1.00 60.16 90 LYS A CA 1
ATOM 739 C C . LYS A 1 90 ? -12.032 20.834 7.331 1.00 60.16 90 LYS A C 1
ATOM 741 O O . LYS A 1 90 ? -12.369 21.338 6.262 1.00 60.16 90 LYS A O 1
ATOM 746 N N . VAL A 1 91 ? -11.292 19.730 7.404 1.00 68.94 91 VAL A N 1
ATOM 747 C CA . VAL A 1 91 ? -10.911 18.944 6.231 1.00 68.94 91 VAL A CA 1
ATOM 748 C C . VAL A 1 91 ? -11.622 17.604 6.349 1.00 68.94 91 VAL A C 1
ATOM 750 O O . VAL A 1 91 ? -11.262 16.849 7.247 1.00 68.94 91 VAL A O 1
ATOM 753 N N . PRO A 1 92 ? -12.590 17.292 5.471 1.00 73.94 92 PRO A N 1
ATOM 754 C CA . PRO A 1 92 ? -13.306 16.026 5.543 1.00 73.94 92 PRO A CA 1
ATOM 755 C C . PRO A 1 92 ? -12.318 14.862 5.462 1.00 73.94 92 PRO A C 1
ATOM 757 O O . PRO A 1 92 ? -11.551 14.749 4.498 1.00 73.94 92 PRO A O 1
ATOM 760 N N . ALA A 1 93 ? -12.316 14.017 6.490 1.00 81.25 93 ALA A N 1
ATOM 761 C CA . ALA A 1 93 ? -11.445 12.856 6.584 1.00 81.25 93 ALA A CA 1
ATOM 762 C C . ALA A 1 93 ? -12.249 11.556 6.481 1.00 81.25 93 ALA A C 1
ATOM 764 O O . ALA A 1 93 ? -13.359 11.448 6.998 1.00 81.25 93 ALA A O 1
ATOM 765 N N . LEU A 1 94 ? -11.659 10.544 5.839 1.00 86.19 94 LEU A N 1
ATOM 766 C CA . LEU A 1 94 ? -12.112 9.161 5.966 1.00 86.19 94 LEU A CA 1
ATOM 767 C C . LEU A 1 94 ? -11.300 8.493 7.077 1.00 86.19 94 LEU A C 1
ATOM 769 O O . LEU A 1 94 ? -10.082 8.349 6.964 1.00 86.19 94 LEU A O 1
ATOM 773 N N . ILE A 1 95 ? -11.975 8.093 8.148 1.00 89.00 95 ILE A N 1
ATOM 774 C CA . ILE A 1 95 ? -11.365 7.513 9.342 1.00 89.00 95 ILE A CA 1
ATOM 775 C C . ILE A 1 95 ? -11.733 6.034 9.400 1.00 89.00 95 ILE A C 1
ATOM 777 O O . ILE A 1 95 ? -12.890 5.675 9.620 1.00 89.00 95 ILE A O 1
ATOM 781 N N . MET A 1 96 ? -10.741 5.162 9.219 1.00 91.62 96 MET A N 1
ATOM 782 C CA . MET A 1 96 ? -10.946 3.720 9.308 1.00 91.62 96 MET A CA 1
ATOM 783 C C . MET A 1 96 ? -10.609 3.195 10.705 1.00 91.62 96 MET A C 1
ATOM 785 O O . MET A 1 96 ? -9.531 3.450 11.241 1.00 91.62 96 MET A O 1
ATOM 789 N N . LEU A 1 97 ? -11.537 2.445 11.294 1.00 91.50 97 LEU A N 1
ATOM 790 C CA . LEU A 1 97 ? -11.437 1.896 12.641 1.00 91.50 97 LEU A CA 1
ATOM 791 C C . LEU A 1 97 ? -11.406 0.381 12.558 1.00 91.50 97 LEU A C 1
ATOM 793 O O . LEU A 1 97 ? -12.407 -0.259 12.246 1.00 91.50 97 LEU A O 1
ATOM 797 N N . LEU A 1 98 ? -10.238 -0.180 12.851 1.00 93.00 98 LEU A N 1
ATOM 798 C CA . LEU A 1 98 ? -10.013 -1.618 12.867 1.00 93.00 98 LEU A CA 1
ATOM 799 C C . LEU A 1 98 ? -10.278 -2.146 14.275 1.00 93.00 98 LEU A C 1
ATOM 801 O O . LEU A 1 98 ? -9.593 -1.761 15.225 1.00 93.00 98 LEU A O 1
ATOM 805 N N . ILE A 1 99 ? -11.248 -3.043 14.412 1.00 92.00 99 ILE A N 1
ATOM 806 C CA . ILE A 1 99 ? -11.704 -3.542 15.709 1.00 92.00 99 ILE A CA 1
ATOM 807 C C . ILE A 1 99 ? -11.523 -5.047 15.785 1.00 92.00 99 ILE A C 1
ATOM 809 O O . ILE A 1 99 ? -12.117 -5.805 15.016 1.00 92.00 99 ILE A O 1
ATOM 813 N N . ASP A 1 100 ? -10.724 -5.471 16.760 1.00 91.75 100 ASP A N 1
ATOM 814 C CA . ASP A 1 100 ? -10.576 -6.882 17.082 1.00 91.75 100 ASP A CA 1
ATOM 815 C C . ASP A 1 100 ? -11.897 -7.381 17.690 1.00 91.75 100 ASP A C 1
ATOM 817 O O . ASP A 1 100 ? -12.383 -6.837 18.684 1.00 91.75 100 ASP A O 1
ATOM 821 N N . VAL A 1 101 ? -12.491 -8.412 17.087 1.00 93.06 101 VAL A N 1
ATOM 822 C CA . VAL A 1 101 ? -13.699 -9.093 17.598 1.00 93.06 101 VAL A CA 1
ATOM 823 C C . VAL A 1 101 ? -13.421 -10.554 17.973 1.00 93.06 101 VAL A C 1
ATOM 825 O O . VAL A 1 101 ? -14.325 -11.395 18.052 1.00 93.06 101 VAL A O 1
ATOM 828 N N . SER A 1 102 ? -12.151 -10.884 18.216 1.00 92.25 102 SER A N 1
ATOM 829 C CA . SER A 1 102 ? -11.715 -12.212 18.633 1.00 92.25 102 SER A CA 1
ATOM 830 C C . SER A 1 102 ? -12.253 -12.582 20.013 1.00 92.25 102 SER A C 1
ATOM 832 O O . SER A 1 102 ? -12.628 -11.739 20.827 1.00 92.25 102 SER A O 1
ATOM 834 N N . LYS A 1 103 ? -12.222 -13.879 20.331 1.00 90.44 103 LYS A N 1
ATOM 835 C CA . LYS A 1 103 ? -12.599 -14.403 21.653 1.00 90.44 103 LYS A CA 1
ATOM 836 C C . LYS A 1 103 ? -11.911 -13.687 22.828 1.00 90.44 103 LYS A C 1
ATOM 838 O O . LYS A 1 103 ? -12.477 -13.598 23.911 1.00 90.44 103 LYS A O 1
ATOM 843 N N . SER A 1 104 ? -10.704 -13.151 22.632 1.00 89.00 104 SER A N 1
ATOM 844 C CA . SER A 1 104 ? -9.981 -12.440 23.696 1.00 89.00 104 SER A CA 1
ATOM 845 C C . SER A 1 104 ? -10.648 -11.124 24.132 1.00 89.00 104 SER A C 1
ATOM 847 O O . SER A 1 104 ? -10.385 -10.636 25.234 1.00 89.00 104 SER A O 1
ATOM 849 N N . MET A 1 105 ? -11.543 -10.585 23.300 1.00 91.31 105 MET A N 1
ATOM 850 C CA . MET A 1 105 ? -12.304 -9.361 23.554 1.00 91.31 105 MET A CA 1
ATOM 851 C C . MET A 1 105 ? -13.565 -9.594 24.396 1.00 91.31 105 MET A C 1
ATOM 853 O O . MET A 1 105 ? -14.141 -8.638 24.914 1.00 91.31 105 MET A O 1
ATOM 857 N N . GLU A 1 106 ? -13.962 -10.853 24.614 1.00 90.62 106 GLU A N 1
ATOM 858 C CA . GLU A 1 106 ? -14.995 -11.210 25.600 1.00 90.62 106 GLU A CA 1
ATOM 859 C C . GLU A 1 106 ? -14.479 -11.079 27.043 1.00 90.62 106 GLU A C 1
ATOM 861 O O . GLU A 1 106 ? -15.264 -10.915 27.979 1.00 90.62 106 GLU A O 1
ATOM 866 N N . TYR A 1 107 ? -13.159 -11.145 27.252 1.00 87.88 107 TYR A N 1
ATOM 867 C CA . TYR A 1 107 ? -12.585 -11.069 28.591 1.00 87.88 107 TYR A CA 1
ATOM 868 C C . TYR A 1 107 ? -12.778 -9.678 29.193 1.00 87.88 107 TYR A C 1
ATOM 870 O O . TYR A 1 107 ? -12.285 -8.688 28.662 1.00 87.88 107 TYR A O 1
ATOM 878 N N . GLY A 1 108 ? -13.456 -9.614 30.341 1.00 83.25 108 GLY A N 1
ATOM 879 C CA . GLY A 1 108 ? -13.537 -8.400 31.154 1.00 83.25 108 GLY A CA 1
ATOM 880 C C . GLY A 1 108 ? -14.219 -7.215 30.467 1.00 83.25 108 GLY A C 1
ATOM 881 O O . GLY A 1 108 ? -13.797 -6.095 30.693 1.00 83.25 108 GLY A O 1
ATOM 882 N N . ASN A 1 109 ? -15.243 -7.446 29.633 1.00 87.12 109 ASN A N 1
ATOM 883 C CA . ASN A 1 109 ? -16.002 -6.395 28.929 1.00 87.12 109 ASN A CA 1
ATOM 884 C C . ASN A 1 109 ? -15.199 -5.524 27.942 1.00 87.12 109 ASN A C 1
ATOM 886 O O . ASN A 1 109 ? -15.712 -4.495 27.507 1.00 87.12 109 ASN A O 1
ATOM 890 N N . ARG A 1 110 ? -14.003 -5.941 27.506 1.00 90.94 110 ARG A N 1
ATOM 891 C CA . ARG A 1 110 ? -13.165 -5.177 26.556 1.00 90.94 110 ARG A CA 1
ATOM 892 C C . ARG A 1 110 ? -13.909 -4.724 25.301 1.00 90.94 110 ARG A C 1
ATOM 894 O O . ARG A 1 110 ? -13.705 -3.605 24.849 1.00 90.94 110 ARG A O 1
ATOM 901 N N . ILE A 1 111 ? -14.788 -5.565 24.752 1.00 92.12 111 ILE A N 1
ATOM 902 C CA . ILE A 1 111 ? -15.585 -5.198 23.574 1.00 92.12 111 ILE A CA 1
ATOM 903 C C . ILE A 1 111 ? -16.550 -4.032 23.847 1.00 92.12 111 ILE A C 1
ATOM 905 O O . ILE A 1 111 ? -16.693 -3.149 23.009 1.00 92.12 111 ILE A O 1
ATOM 909 N N . ARG A 1 112 ? -17.143 -3.975 25.046 1.00 91.19 112 ARG A N 1
ATOM 910 C CA . ARG A 1 112 ? -18.023 -2.872 25.466 1.00 91.19 112 ARG A CA 1
ATOM 911 C C . ARG A 1 112 ? -17.234 -1.608 25.785 1.00 91.19 112 ARG A C 1
ATOM 913 O O . ARG A 1 112 ? -17.709 -0.508 25.535 1.00 91.19 112 ARG A O 1
ATOM 920 N N . GLU A 1 113 ? -16.029 -1.750 26.332 1.00 91.75 113 GLU A N 1
ATOM 921 C CA . GLU A 1 113 ? -15.123 -0.613 26.529 1.00 91.75 113 GLU A CA 1
ATOM 922 C C . GLU A 1 113 ? -14.684 -0.019 25.186 1.00 91.75 113 GLU A C 1
ATOM 924 O O . GLU A 1 113 ? -14.668 1.202 25.033 1.00 91.75 113 GLU A O 1
ATOM 929 N N . ALA A 1 114 ? -14.400 -0.868 24.193 1.00 91.38 114 ALA A N 1
ATOM 930 C CA . ALA A 1 114 ? -14.101 -0.438 22.831 1.00 91.38 114 A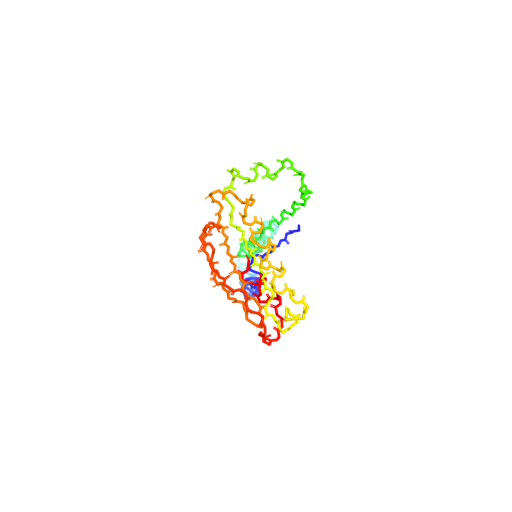LA A CA 1
ATOM 931 C C . ALA A 1 114 ? -15.299 0.276 22.182 1.00 91.38 114 ALA A C 1
ATOM 933 O O . ALA A 1 114 ? -15.125 1.337 21.589 1.00 91.38 114 ALA A O 1
ATOM 934 N N . GLU A 1 115 ? -16.514 -0.253 22.346 1.00 91.88 115 GLU A N 1
ATOM 935 C CA . GLU A 1 115 ? -17.752 0.396 21.898 1.00 91.88 115 GLU A CA 1
ATOM 936 C C . GLU A 1 115 ? -17.938 1.783 22.526 1.00 91.88 115 GLU A C 1
ATOM 938 O O . GLU A 1 115 ? -18.122 2.770 21.814 1.00 91.88 115 GLU A O 1
ATOM 943 N N . ALA A 1 116 ? -17.820 1.885 23.851 1.00 90.56 116 ALA A N 1
ATOM 944 C CA . ALA A 1 116 ? -17.943 3.156 24.557 1.00 90.56 116 ALA A CA 1
ATOM 945 C C . ALA A 1 116 ? -16.872 4.168 24.116 1.00 90.56 116 ALA A C 1
ATOM 947 O O . ALA A 1 116 ? -17.168 5.353 23.944 1.00 90.56 116 ALA A O 1
ATOM 948 N N . PHE A 1 117 ? -15.637 3.705 23.899 1.00 91.12 117 PHE A N 1
ATOM 949 C CA . PHE A 1 117 ? -14.559 4.532 23.365 1.00 91.12 117 PHE A CA 1
ATOM 950 C C . PHE A 1 117 ? -14.886 5.053 21.964 1.00 91.12 117 PHE A C 1
ATOM 952 O O . PHE A 1 117 ? -14.721 6.244 21.714 1.00 91.12 117 PHE A O 1
ATOM 959 N N . MET A 1 118 ? -15.388 4.199 21.071 1.00 91.31 118 MET A N 1
ATOM 960 C CA . MET A 1 118 ? -15.771 4.610 19.721 1.00 91.31 118 MET A CA 1
ATOM 961 C C . MET A 1 118 ? -16.898 5.630 19.711 1.00 91.31 118 MET A C 1
ATOM 963 O O . MET A 1 118 ? -16.788 6.639 19.027 1.00 91.31 118 MET A O 1
ATOM 967 N N . LEU A 1 119 ? -17.960 5.403 20.485 1.00 90.56 119 LEU A N 1
ATOM 968 C CA . LEU A 1 119 ? -19.081 6.341 20.554 1.00 90.56 119 LEU A CA 1
ATOM 969 C C . LEU A 1 119 ? -18.629 7.707 21.088 1.00 90.56 119 LEU A C 1
ATOM 971 O O . LEU A 1 119 ? -19.037 8.747 20.572 1.00 90.56 119 LEU A O 1
ATOM 975 N N . ASN A 1 120 ? -17.730 7.715 22.076 1.00 88.69 120 ASN A N 1
ATOM 976 C CA . ASN A 1 120 ? -17.105 8.944 22.551 1.00 88.69 120 ASN A CA 1
ATOM 977 C C . ASN A 1 120 ? -16.225 9.592 21.465 1.00 88.69 120 ASN A C 1
ATOM 979 O O . ASN A 1 120 ? -16.283 10.803 21.270 1.00 88.69 120 ASN A O 1
ATOM 983 N N . LEU A 1 121 ? -15.454 8.805 20.715 1.00 88.12 121 LEU A N 1
ATOM 984 C CA . LEU A 1 121 ? -14.623 9.302 19.621 1.00 88.12 121 LEU A CA 1
ATOM 985 C C . LEU A 1 121 ? -15.465 9.919 18.488 1.00 88.12 121 LEU A C 1
ATOM 987 O O . LEU A 1 121 ? -15.135 11.001 18.012 1.00 88.12 121 LEU A O 1
ATOM 991 N N . PHE A 1 122 ? -16.588 9.299 18.114 1.00 89.19 122 PHE A N 1
ATOM 992 C CA . PHE A 1 122 ? -17.501 9.806 17.078 1.00 89.19 122 PHE A CA 1
ATOM 993 C C . PHE A 1 122 ? -18.101 11.153 17.447 1.00 89.19 122 PHE A C 1
ATOM 995 O O . PHE A 1 122 ? -18.275 11.996 16.574 1.00 89.19 122 PHE A O 1
ATOM 1002 N N . SER A 1 123 ? -18.338 11.395 18.739 1.00 84.69 123 SER A N 1
ATOM 1003 C CA . SER A 1 123 ? -18.818 12.696 19.216 1.00 84.69 123 SER A CA 1
ATOM 1004 C C . SER A 1 123 ? -17.820 13.846 19.005 1.00 84.69 123 SER A C 1
ATOM 1006 O O . SER A 1 123 ? -18.189 15.012 19.127 1.00 84.69 123 SER A O 1
ATOM 1008 N N . GLN A 1 124 ? -16.557 13.532 18.696 1.00 84.38 124 GLN A N 1
ATOM 1009 C CA . GLN A 1 124 ? -15.490 14.510 18.475 1.00 84.38 124 GLN A CA 1
ATOM 1010 C C . GLN A 1 124 ? -15.227 14.792 16.988 1.00 84.38 124 GLN A C 1
ATOM 1012 O O . GLN A 1 124 ? -14.503 15.746 16.684 1.00 84.38 124 GLN A O 1
ATOM 1017 N N . PHE A 1 125 ? -15.799 13.989 16.086 1.00 84.56 125 PHE A N 1
ATOM 1018 C CA . PHE A 1 125 ? -15.655 14.128 14.635 1.00 84.56 125 PHE A CA 1
ATOM 1019 C C . PHE A 1 125 ? -16.548 15.241 14.077 1.00 84.56 125 PHE A C 1
ATOM 1021 O O . PHE A 1 125 ? -17.540 15.632 14.694 1.00 84.56 125 PHE A O 1
ATOM 1028 N N . GLY A 1 126 ? -16.143 15.802 12.939 1.00 77.12 126 GLY A N 1
ATOM 1029 C CA . GLY A 1 126 ? -16.907 16.816 12.221 1.00 77.12 126 GLY A CA 1
ATOM 1030 C C . GLY A 1 126 ? -18.067 16.212 11.429 1.00 77.12 126 GLY A C 1
ATOM 1031 O O . GLY A 1 126 ? -18.068 15.028 11.100 1.00 77.12 126 GLY A O 1
ATOM 1032 N N . ASP A 1 127 ? -19.046 17.046 11.074 1.00 78.69 127 ASP A N 1
ATOM 1033 C CA . ASP A 1 127 ? -20.236 16.621 10.317 1.00 78.69 127 ASP A CA 1
ATOM 1034 C C . ASP A 1 127 ? -19.915 16.146 8.885 1.00 78.69 127 ASP A C 1
ATOM 1036 O O . ASP A 1 127 ? -20.715 15.443 8.268 1.00 78.69 127 ASP A O 1
ATOM 1040 N N . GLU A 1 128 ? -18.752 16.530 8.351 1.00 82.50 128 GLU A N 1
ATOM 1041 C CA . GLU A 1 128 ? -18.285 16.140 7.014 1.00 82.50 128 GLU A CA 1
ATOM 1042 C C . GLU A 1 128 ? -17.351 14.917 7.023 1.00 82.50 128 GLU A C 1
ATOM 1044 O O . GLU A 1 128 ? -16.970 14.432 5.955 1.00 82.50 128 GLU A O 1
ATOM 1049 N N . ASP A 1 129 ? -16.989 14.399 8.202 1.00 86.00 129 ASP A N 1
ATOM 1050 C CA . ASP A 1 129 ? -16.138 13.216 8.308 1.00 86.00 129 ASP A CA 1
ATOM 1051 C C . ASP A 1 129 ? -16.902 11.946 7.909 1.00 86.00 129 ASP A C 1
ATOM 1053 O O . ASP A 1 129 ? -18.110 11.801 8.116 1.00 86.00 129 ASP A O 1
ATOM 1057 N N . GLN A 1 130 ? -16.175 10.992 7.335 1.00 91.00 130 GLN A N 1
ATOM 1058 C CA . GLN A 1 130 ? -16.657 9.648 7.033 1.00 91.00 130 GLN A CA 1
ATOM 1059 C C . GLN A 1 130 ? -15.921 8.656 7.925 1.00 91.00 130 GLN A C 1
ATOM 1061 O O . GLN A 1 130 ? -14.712 8.766 8.129 1.00 91.00 130 GLN A O 1
ATOM 1066 N N . ILE A 1 131 ? -16.629 7.653 8.431 1.00 92.75 131 ILE A N 1
ATOM 1067 C CA . ILE A 1 131 ? -16.027 6.544 9.165 1.00 92.75 131 ILE A CA 1
ATOM 1068 C C . ILE A 1 131 ? -16.236 5.239 8.409 1.00 92.75 131 ILE A C 1
ATOM 1070 O O . ILE A 1 131 ? -17.304 4.996 7.849 1.00 92.75 131 ILE A O 1
ATOM 1074 N N . ALA A 1 132 ? -15.219 4.385 8.439 1.00 93.06 132 ALA A N 1
ATOM 1075 C CA . ALA A 1 132 ? -15.303 2.997 8.013 1.00 93.06 132 ALA A CA 1
ATOM 1076 C C . ALA A 1 132 ? -14.957 2.107 9.209 1.00 93.06 132 ALA A C 1
ATOM 1078 O O . ALA A 1 132 ? -13.834 2.140 9.710 1.00 93.06 132 ALA A O 1
ATOM 1079 N N . VAL A 1 133 ? -15.918 1.331 9.702 1.00 92.50 133 VAL A N 1
ATOM 1080 C CA . VAL A 1 133 ? -15.693 0.405 10.816 1.00 92.50 133 VAL A CA 1
ATOM 1081 C C . VAL A 1 133 ? -15.459 -0.987 10.260 1.00 92.50 133 VAL A C 1
ATOM 1083 O O . VAL A 1 133 ? -16.307 -1.529 9.553 1.00 92.50 133 VAL A O 1
ATOM 1086 N N . VAL A 1 134 ? -14.309 -1.564 10.598 1.00 92.88 134 VAL A N 1
ATOM 1087 C CA . VAL A 1 134 ? -13.871 -2.877 10.132 1.00 92.88 134 VAL A CA 1
ATOM 1088 C C . VAL A 1 134 ? -13.740 -3.806 11.323 1.00 92.88 134 VAL A C 1
ATOM 1090 O O . VAL A 1 134 ? -12.960 -3.554 12.242 1.00 92.88 134 VAL A O 1
ATOM 1093 N N . PHE A 1 135 ? -14.467 -4.913 11.302 1.00 93.00 135 PHE A N 1
ATOM 1094 C CA . PHE A 1 135 ? -14.264 -5.989 12.262 1.00 93.00 135 PHE A CA 1
ATOM 1095 C C . PHE A 1 135 ? -13.215 -6.945 11.727 1.00 93.00 135 PHE A C 1
ATOM 1097 O O . PHE A 1 135 ? -13.305 -7.375 10.579 1.00 93.00 135 PHE A O 1
ATOM 1104 N N . PHE A 1 136 ? -12.253 -7.320 12.567 1.00 91.94 136 PHE A N 1
ATOM 1105 C CA . PHE A 1 136 ? -11.278 -8.336 12.210 1.00 91.94 136 PHE A CA 1
ATOM 1106 C C . PHE A 1 136 ? -11.185 -9.443 13.257 1.00 91.94 136 PHE A C 1
ATOM 1108 O O . PHE A 1 136 ? -11.055 -9.206 14.459 1.00 91.94 136 PHE A O 1
ATOM 1115 N N . ALA A 1 137 ? -11.266 -10.678 12.769 1.00 86.88 137 ALA A N 1
ATOM 1116 C CA . ALA A 1 137 ? -10.998 -11.904 13.514 1.00 86.88 137 ALA A CA 1
ATOM 1117 C C . ALA A 1 137 ? -10.867 -13.067 12.520 1.00 86.88 137 ALA A C 1
ATOM 1119 O O . ALA A 1 137 ? -11.850 -13.726 12.178 1.00 86.88 137 ALA A O 1
ATOM 1120 N N . GLY A 1 138 ? -9.656 -13.246 11.989 1.00 80.38 138 GLY A N 1
ATOM 1121 C CA . GLY A 1 138 ? -9.346 -14.180 10.904 1.00 80.38 138 GLY A CA 1
ATOM 1122 C C . GLY A 1 138 ? -9.736 -13.699 9.509 1.00 80.38 138 GLY A C 1
ATOM 1123 O O . GLY A 1 138 ? -9.015 -13.988 8.570 1.00 80.38 138 GLY A O 1
ATOM 1124 N N . GLU A 1 139 ? -10.813 -12.928 9.389 1.00 81.19 139 GLU A N 1
ATOM 1125 C CA . GLU A 1 139 ? -11.182 -12.178 8.184 1.00 81.19 139 GLU A CA 1
ATOM 1126 C C . GLU A 1 139 ? -11.514 -10.734 8.583 1.00 81.19 139 GLU A C 1
ATOM 1128 O O . GLU A 1 139 ? -11.937 -10.496 9.722 1.00 81.19 139 GLU A O 1
ATOM 1133 N N . ALA A 1 140 ? -11.297 -9.788 7.664 1.00 89.31 140 ALA A N 1
ATOM 1134 C CA . ALA A 1 140 ? -11.620 -8.374 7.831 1.00 89.31 140 ALA A CA 1
ATOM 1135 C C . ALA A 1 140 ? -12.895 -8.025 7.050 1.00 89.31 140 ALA A C 1
ATOM 1137 O O . ALA A 1 140 ? -13.000 -8.312 5.860 1.00 89.31 140 ALA A O 1
ATOM 1138 N N . GLU A 1 141 ? -13.862 -7.407 7.722 1.00 90.19 141 GLU A N 1
ATOM 1139 C CA . GLU A 1 141 ? -15.185 -7.102 7.174 1.00 90.19 141 GLU A CA 1
ATOM 1140 C C . GLU A 1 141 ? -15.567 -5.660 7.512 1.00 90.19 141 GLU A C 1
ATOM 1142 O O . GLU A 1 141 ? -15.567 -5.281 8.685 1.00 90.19 141 GLU A O 1
ATOM 1147 N N . ILE A 1 142 ? -15.910 -4.861 6.497 1.00 91.19 142 ILE A N 1
ATOM 1148 C CA . ILE A 1 142 ? -16.472 -3.520 6.695 1.00 91.19 142 ILE A CA 1
ATOM 1149 C C . ILE A 1 142 ? -17.919 -3.691 7.152 1.00 91.19 142 ILE A C 1
ATOM 1151 O O . ILE A 1 142 ? -18.773 -4.139 6.390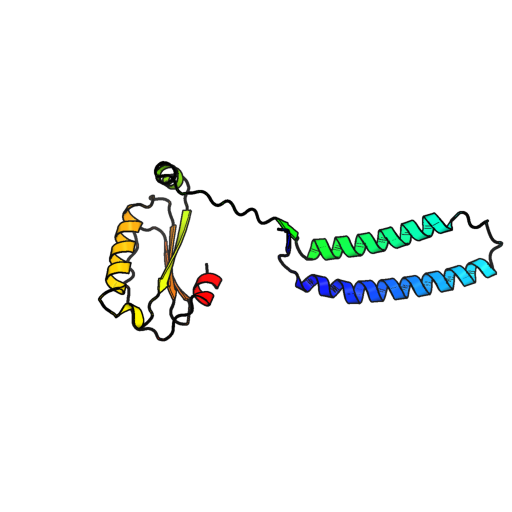 1.00 91.19 142 ILE A O 1
ATOM 1155 N N . VAL A 1 143 ? -18.193 -3.332 8.401 1.00 92.75 143 VAL A N 1
ATOM 1156 C CA . VAL A 1 143 ? -19.533 -3.437 8.997 1.00 92.75 143 VAL A CA 1
ATOM 1157 C C . VAL A 1 143 ? -20.311 -2.130 8.931 1.00 92.75 143 VAL A C 1
ATOM 1159 O O . VAL A 1 143 ? -21.531 -2.130 9.081 1.00 92.75 143 VAL A O 1
ATOM 1162 N N . TYR A 1 144 ? -19.618 -1.016 8.704 1.00 93.75 144 TYR A N 1
ATOM 1163 C CA . TYR A 1 144 ? -20.229 0.290 8.519 1.00 93.75 144 TYR A CA 1
ATOM 1164 C C . TYR A 1 144 ? -19.332 1.191 7.681 1.00 93.75 144 TYR A C 1
ATOM 1166 O O . TYR A 1 144 ? -18.125 1.236 7.911 1.00 93.75 144 TYR A O 1
ATOM 1174 N N . GLU A 1 145 ? -19.940 1.945 6.773 1.00 92.56 145 GLU A N 1
ATOM 1175 C CA . GLU A 1 145 ? -19.304 3.030 6.036 1.00 92.56 145 GLU A CA 1
ATOM 1176 C C . GLU A 1 145 ? -20.306 4.180 5.926 1.00 92.56 145 GLU A C 1
ATOM 1178 O O . GLU A 1 145 ? -21.433 3.988 5.460 1.00 92.56 145 GLU A O 1
ATOM 1183 N N . GLY A 1 146 ? -19.932 5.360 6.410 1.00 91.38 146 GLY A N 1
ATOM 1184 C CA . GLY A 1 146 ? -20.822 6.513 6.397 1.00 91.38 146 GLY A CA 1
ATOM 1185 C C . GLY A 1 146 ? -20.474 7.571 7.441 1.00 91.38 146 GLY A C 1
ATOM 1186 O O . GLY A 1 146 ? -19.434 7.491 8.095 1.00 91.38 146 GLY A O 1
ATOM 1187 N N . PRO A 1 147 ? -21.355 8.563 7.647 1.00 91.06 147 PRO A N 1
ATOM 1188 C CA . PRO A 1 147 ? -21.135 9.609 8.638 1.00 91.06 147 PRO A CA 1
ATOM 1189 C C . PRO A 1 147 ? -21.201 9.053 10.077 1.00 91.06 147 PRO A C 1
ATOM 1191 O O . PRO A 1 147 ? -21.997 8.145 10.339 1.00 91.06 147 PRO A O 1
ATOM 1194 N N . PRO A 1 148 ? -20.438 9.603 11.040 1.00 88.62 148 PRO A N 1
ATOM 1195 C CA . PRO A 1 148 ? -20.418 9.128 12.429 1.00 88.62 148 PRO A CA 1
ATOM 1196 C C . PRO A 1 148 ? -21.790 9.160 13.114 1.00 88.62 148 PRO A C 1
ATOM 1198 O O . PRO A 1 148 ? -22.116 8.282 13.911 1.00 88.62 148 PRO A O 1
ATOM 1201 N N . SER A 1 149 ? -22.620 10.147 12.768 1.00 86.31 149 SER A N 1
ATOM 1202 C CA . SER A 1 149 ? -23.955 10.367 13.337 1.00 86.31 149 SER A CA 1
ATOM 1203 C C . SER A 1 149 ? -24.948 9.226 13.085 1.00 86.31 149 SER A C 1
ATOM 1205 O O . SER A 1 149 ? -25.900 9.074 13.848 1.00 86.31 149 SER A O 1
ATOM 1207 N N . ASN A 1 150 ? -24.719 8.408 12.053 1.00 88.50 150 ASN A N 1
ATOM 1208 C CA . ASN A 1 150 ? -25.604 7.307 11.660 1.00 88.50 150 ASN A CA 1
ATOM 1209 C C . ASN A 1 150 ? -25.086 5.923 12.102 1.00 88.50 150 ASN A C 1
ATOM 1211 O O . ASN A 1 150 ? -25.653 4.896 11.716 1.00 88.50 150 ASN A O 1
ATOM 1215 N N . PHE A 1 151 ? -24.019 5.867 12.904 1.00 88.56 151 PHE A N 1
ATOM 1216 C CA . PHE A 1 151 ? -23.456 4.602 13.364 1.00 88.56 151 PHE A CA 1
ATOM 1217 C C . PHE A 1 151 ? -24.427 3.844 14.285 1.00 88.56 151 PHE A C 1
ATOM 1219 O O . PHE A 1 151 ? -24.864 4.358 15.313 1.00 88.56 151 PHE A O 1
ATOM 1226 N N . THR A 1 152 ? -24.749 2.598 13.924 1.00 85.94 152 THR A N 1
ATOM 1227 C CA . THR A 1 152 ? -25.729 1.747 14.635 1.00 85.94 152 THR A CA 1
ATOM 1228 C C . THR A 1 152 ? -25.258 0.301 14.836 1.00 85.94 152 THR A C 1
ATOM 1230 O O . THR A 1 152 ? -26.050 -0.564 15.212 1.00 85.94 152 THR A O 1
ATOM 1233 N N . VAL A 1 153 ? -23.978 0.005 14.581 1.00 87.69 153 VAL A N 1
ATOM 1234 C CA . VAL A 1 153 ? -23.463 -1.370 14.632 1.00 87.69 153 VAL A CA 1
ATOM 1235 C C . VAL A 1 153 ? -23.188 -1.805 16.071 1.00 87.69 153 VAL A C 1
ATOM 1237 O O . VAL A 1 153 ? -22.421 -1.168 16.785 1.00 87.69 153 VAL A O 1
ATOM 1240 N N . ASP A 1 154 ? -23.771 -2.941 16.453 1.00 87.38 154 ASP A N 1
ATOM 1241 C CA . ASP A 1 154 ? -23.548 -3.613 17.738 1.00 87.38 154 ASP A CA 1
ATOM 1242 C C . ASP A 1 154 ? -22.262 -4.457 17.699 1.00 87.38 154 ASP A C 1
ATOM 1244 O O . ASP A 1 154 ? -22.084 -5.311 16.819 1.00 87.38 154 ASP A O 1
ATOM 1248 N N . LEU A 1 155 ? -21.356 -4.236 18.655 1.00 88.31 155 LEU A N 1
ATOM 1249 C CA . LEU A 1 155 ? -20.073 -4.933 18.712 1.00 88.31 155 LEU A CA 1
ATOM 1250 C C . LEU A 1 155 ? -20.177 -6.257 19.463 1.00 88.31 155 LEU A C 1
ATOM 1252 O O . LEU A 1 155 ? -20.331 -6.312 20.683 1.00 88.31 155 LEU A O 1
ATOM 1256 N N . LYS A 1 156 ? -19.989 -7.356 18.726 1.00 88.12 156 LYS A N 1
ATOM 1257 C CA . LYS A 1 156 ? -19.992 -8.714 19.280 1.00 88.12 156 LYS A CA 1
ATOM 1258 C C . LYS A 1 156 ? -18.630 -9.371 19.124 1.00 88.12 156 LYS A C 1
ATOM 1260 O O . LYS A 1 156 ? -18.175 -9.621 18.011 1.00 88.12 156 LYS A O 1
ATOM 1265 N N . ALA A 1 157 ? -18.010 -9.685 20.256 1.00 88.56 157 ALA A N 1
ATOM 1266 C CA . ALA A 1 157 ? -16.814 -10.514 20.312 1.00 88.56 157 ALA A CA 1
ATOM 1267 C C . ALA A 1 157 ? -17.169 -12.010 20.213 1.00 88.56 157 ALA A C 1
ATOM 1269 O O . ALA A 1 157 ? -18.333 -12.393 20.319 1.00 88.56 157 ALA A O 1
ATOM 1270 N N . GLY A 1 158 ? -16.152 -12.848 20.001 1.00 83.62 158 GLY A N 1
ATOM 1271 C CA . GLY A 1 158 ? -16.291 -14.311 20.028 1.00 83.62 158 GLY A CA 1
ATOM 1272 C C . GLY A 1 158 ? -15.863 -15.020 18.744 1.00 83.62 158 GLY A C 1
ATOM 1273 O O . GLY A 1 158 ? -15.859 -16.255 18.693 1.00 83.62 158 GLY A O 1
ATOM 1274 N N . LYS A 1 159 ? -15.444 -14.277 17.709 1.00 85.06 159 LYS A N 1
ATOM 1275 C CA . LYS A 1 159 ? -14.882 -14.879 16.494 1.00 85.06 159 LYS A CA 1
ATOM 1276 C C . LYS A 1 159 ? -13.536 -15.558 16.816 1.00 85.06 159 LYS A C 1
ATOM 1278 O O . LYS A 1 159 ? -12.811 -15.190 17.749 1.00 85.06 159 LYS A O 1
ATOM 1283 N N . ARG A 1 160 ? -13.227 -16.639 16.095 1.00 80.06 160 ARG A N 1
ATOM 1284 C CA . ARG A 1 160 ? -11.984 -17.400 16.295 1.00 80.06 160 ARG A CA 1
ATOM 1285 C C . ARG A 1 160 ? -10.852 -16.721 15.542 1.00 80.06 160 ARG A C 1
ATOM 1287 O O . ARG A 1 160 ? -11.055 -16.355 14.396 1.00 80.06 160 ARG A O 1
ATOM 1294 N N . TYR A 1 161 ? -9.667 -16.708 16.162 1.00 77.25 161 TYR A N 1
ATOM 1295 C CA . TYR A 1 161 ? -8.416 -16.224 15.570 1.00 77.25 161 TYR A CA 1
ATOM 1296 C C . TYR A 1 161 ? -8.400 -14.698 15.339 1.00 77.25 161 TYR A C 1
ATOM 1298 O O . TYR A 1 161 ? -9.434 -14.075 15.134 1.00 77.25 161 TYR A O 1
ATOM 1306 N N . SER A 1 162 ? -7.228 -14.075 15.464 1.00 79.44 162 SER A N 1
ATOM 1307 C CA . SER A 1 162 ? -7.029 -12.640 15.219 1.00 79.44 162 SER A CA 1
ATOM 1308 C C . SER A 1 162 ? -5.960 -12.508 14.142 1.00 79.44 162 SER A C 1
ATOM 1310 O O . SER A 1 162 ? -4.894 -13.118 14.253 1.00 79.44 162 SER A O 1
ATOM 1312 N N . ALA A 1 163 ? -6.278 -11.766 13.084 1.00 81.88 163 ALA A N 1
ATOM 1313 C CA . ALA A 1 163 ? -5.436 -11.606 11.906 1.00 81.88 163 ALA A CA 1
ATOM 1314 C C . ALA A 1 163 ? -5.3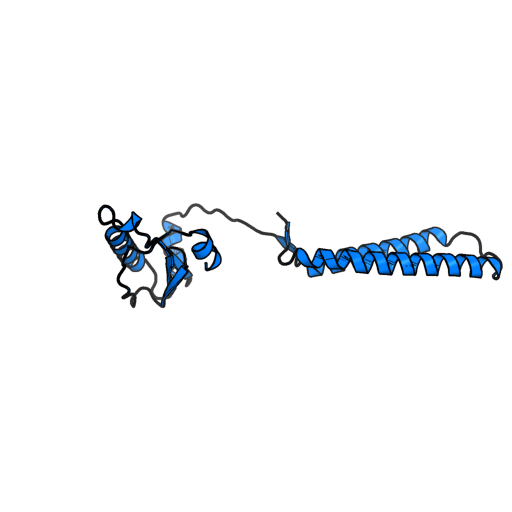41 -10.121 11.554 1.00 81.88 163 ALA A C 1
ATOM 1316 O O . ALA A 1 163 ? -6.036 -9.607 10.683 1.00 81.88 163 ALA A O 1
ATOM 1317 N N . ILE A 1 164 ? -4.471 -9.412 12.273 1.00 83.44 164 ILE A N 1
ATOM 1318 C CA . ILE A 1 164 ? -4.260 -7.976 12.051 1.00 83.44 164 ILE A CA 1
ATOM 1319 C C . ILE A 1 164 ? -3.712 -7.674 10.647 1.00 83.44 164 ILE A C 1
ATOM 1321 O O . ILE A 1 164 ? -3.946 -6.596 10.116 1.00 83.44 164 ILE A O 1
ATOM 1325 N N . GLY A 1 165 ? -3.009 -8.632 10.028 1.00 79.62 165 GLY A N 1
ATOM 1326 C CA . GLY A 1 165 ? -2.500 -8.498 8.661 1.00 79.62 165 GLY A CA 1
ATOM 1327 C C . GLY A 1 165 ? -3.614 -8.315 7.631 1.00 79.62 165 GLY A C 1
ATOM 1328 O O . GLY A 1 165 ? -3.490 -7.460 6.761 1.00 79.62 165 GLY A O 1
ATOM 1329 N N . ASP A 1 166 ? -4.723 -9.040 7.781 1.00 78.94 166 ASP A N 1
ATOM 1330 C CA . ASP A 1 166 ? -5.865 -8.942 6.865 1.00 78.94 166 ASP A CA 1
ATOM 1331 C C . ASP A 1 166 ? -6.614 -7.621 7.062 1.00 78.94 166 ASP A C 1
ATOM 1333 O O . ASP A 1 166 ? -7.018 -6.982 6.094 1.00 78.94 166 ASP A O 1
ATOM 1337 N N . ALA A 1 167 ? -6.711 -7.157 8.312 1.00 81.56 167 ALA A N 1
ATOM 1338 C CA . ALA A 1 167 ? -7.272 -5.848 8.638 1.00 81.56 167 ALA A CA 1
ATOM 1339 C C . ALA A 1 167 ? -6.457 -4.701 8.018 1.00 81.56 167 ALA A C 1
ATOM 1341 O O . ALA A 1 167 ? -7.028 -3.767 7.466 1.00 81.56 167 ALA A O 1
ATOM 1342 N N . LEU A 1 168 ? -5.124 -4.790 8.072 1.00 82.62 168 LEU A N 1
ATOM 1343 C CA . LEU A 1 168 ? -4.224 -3.796 7.483 1.00 82.62 168 LEU A CA 1
ATOM 1344 C C . LEU A 1 168 ? -4.146 -3.879 5.958 1.00 82.62 168 LEU A C 1
ATOM 1346 O O . LEU A 1 168 ? -3.840 -2.880 5.327 1.00 82.62 168 LEU A O 1
ATOM 1350 N N . SER A 1 169 ? -4.387 -5.045 5.357 1.00 80.56 169 SER A N 1
ATOM 1351 C CA . SER A 1 169 ? -4.452 -5.167 3.897 1.00 80.56 169 SER A CA 1
ATOM 1352 C C . SER A 1 169 ? -5.723 -4.550 3.310 1.00 80.56 169 SER A C 1
ATOM 1354 O O . SER A 1 169 ? -5.764 -4.303 2.105 1.00 80.56 169 SER A O 1
ATOM 1356 N N . LEU A 1 170 ? -6.762 -4.379 4.130 1.00 78.44 170 LEU A N 1
ATOM 1357 C CA . LEU A 1 170 ? -8.043 -3.793 3.742 1.00 78.44 170 LEU A CA 1
ATOM 1358 C C . LEU A 1 170 ? -8.080 -2.264 3.944 1.00 78.44 170 LEU A C 1
ATOM 1360 O O . LEU A 1 170 ? -8.887 -1.601 3.296 1.00 78.44 170 LEU A O 1
ATOM 1364 N N . ALA A 1 171 ? -7.214 -1.731 4.813 1.00 70.94 171 ALA A N 1
ATOM 1365 C CA . ALA A 1 171 ? -7.103 -0.312 5.162 1.00 70.94 171 ALA A CA 1
ATOM 1366 C C . ALA A 1 171 ? -6.133 0.466 4.265 1.00 70.94 171 ALA A C 1
ATOM 1368 O O . ALA A 1 171 ? -6.441 1.643 3.969 1.00 70.94 171 ALA A O 1
#